Protein AF-A0A529MCJ7-F1 (afdb_monomer_lite)

Radius of gyration: 17.89 Å; chains: 1; bounding box: 35×29×56 Å

Sequence (145 aa):
MAEFYAALRKLRKRETQQWGFATYAKPGDSNNLFSEIMPIIAGFGGAFFEKGAPTATKPETVEALKFYKRIYDEDLIPRGLDINVYRQLFAEGKIAMYASGPFMSGLVRKASAADGRARGCGAAISGQQNLCALGILRNWKDGRA

pLDDT: mean 79.74, std 19.41, range [34.41, 96.19]

Secondary structure (DSSP, 8-state):
-HHHHHHHHHH-BTTTTBEEEE----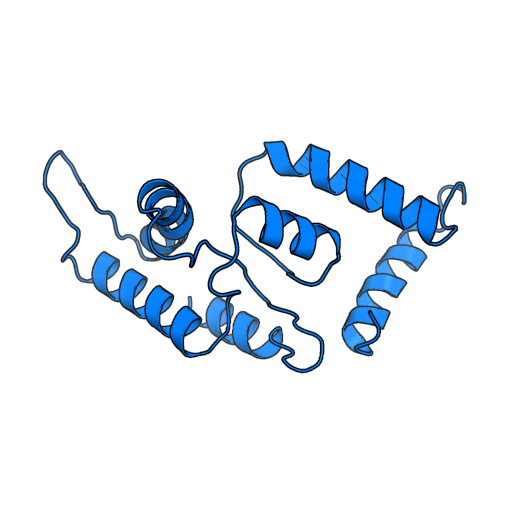TT-HHHHHHHHHHHHHHTT--SEETTEE-TTSHHHHHHHHHHHHHHHTT-S--S--HHHHHHHHHTTSEEEE---TTHHHHHHHHHHHHHHHTT-TT--TTSHHHHHHHHHHHHHHT--

Foldseek 3Di:
DVVLVVQLVVQDDPVLLAAAEAFDAAPPDVPRNCVQLVVLLVVLVHDQDDPRDGGCPPPSNVVSVVVVVVCVVVVRYDHNDDPVRVLVCVLVVRYNDGDDDPVSVVVNVVSVVVVCVVVVVPDDPDPCPVVVVVVSVVCSVVVND

Structure (mmCIF, N/CA/C/O backbone):
data_AF-A0A529MCJ7-F1
#
_entry.id   AF-A0A529MCJ7-F1
#
loop_
_atom_site.group_PDB
_atom_site.id
_atom_site.type_symbol
_atom_site.label_atom_id
_atom_site.label_alt_id
_atom_site.label_comp_id
_atom_site.label_asym_id
_atom_site.label_entity_id
_atom_site.label_seq_id
_atom_site.pdbx_PDB_ins_code
_atom_site.Cartn_x
_atom_site.Cartn_y
_atom_site.Cartn_z
_atom_site.occupancy
_atom_site.B_iso_or_equiv
_atom_site.auth_seq_id
_atom_site.auth_comp_id
_atom_site.auth_asym_id
_atom_site.auth_atom_id
_atom_site.pdbx_PDB_model_num
ATOM 1 N N . MET A 1 1 ? 8.678 -10.079 1.263 1.00 81.06 1 MET A N 1
ATOM 2 C CA . MET A 1 1 ? 7.288 -9.836 0.803 1.00 81.06 1 MET A CA 1
ATOM 3 C C . MET A 1 1 ? 6.276 -10.861 1.316 1.00 81.06 1 MET A C 1
ATOM 5 O O . MET A 1 1 ? 5.180 -10.451 1.676 1.00 81.06 1 MET A O 1
ATOM 9 N N . ALA A 1 2 ? 6.617 -12.152 1.440 1.00 88.62 2 ALA A N 1
ATOM 10 C CA . ALA A 1 2 ? 5.713 -13.163 2.016 1.00 88.62 2 ALA A CA 1
ATOM 11 C C . ALA A 1 2 ? 5.269 -12.853 3.463 1.00 88.62 2 ALA A C 1
ATOM 13 O O . ALA A 1 2 ? 4.074 -12.845 3.747 1.00 88.62 2 ALA A O 1
ATOM 14 N N . GLU A 1 3 ? 6.208 -12.498 4.346 1.00 91.88 3 GLU A N 1
ATOM 15 C CA . GLU A 1 3 ? 5.897 -12.100 5.732 1.00 91.88 3 GLU A CA 1
ATOM 16 C C . GLU A 1 3 ? 4.984 -10.872 5.802 1.00 91.88 3 GLU A C 1
ATOM 18 O O . GLU A 1 3 ? 4.025 -10.831 6.571 1.00 91.88 3 GLU A O 1
ATOM 23 N N . PHE A 1 4 ? 5.239 -9.882 4.942 1.00 91.50 4 PHE A N 1
ATOM 24 C CA . PHE A 1 4 ? 4.408 -8.686 4.854 1.00 91.50 4 PHE A CA 1
ATOM 25 C C . PHE A 1 4 ? 2.972 -9.048 4.460 1.00 91.50 4 PHE A C 1
ATOM 27 O O . PHE A 1 4 ? 2.032 -8.657 5.145 1.00 91.50 4 PHE A O 1
ATOM 34 N N . TYR A 1 5 ? 2.796 -9.876 3.429 1.00 93.75 5 TYR A N 1
ATOM 35 C CA . TYR A 1 5 ? 1.485 -10.378 3.013 1.00 93.75 5 TYR A CA 1
ATOM 36 C C . TYR A 1 5 ? 0.747 -11.132 4.131 1.00 93.75 5 TYR A C 1
ATOM 38 O O . TYR A 1 5 ? -0.438 -10.886 4.373 1.00 93.75 5 TYR A O 1
ATOM 46 N N . ALA A 1 6 ? 1.444 -12.023 4.841 1.00 95.06 6 ALA A N 1
ATOM 47 C CA . ALA A 1 6 ? 0.875 -12.758 5.966 1.00 95.06 6 ALA A CA 1
ATOM 48 C C . ALA A 1 6 ? 0.406 -11.807 7.082 1.00 95.06 6 ALA A C 1
ATOM 50 O O . ALA A 1 6 ? -0.693 -11.977 7.621 1.00 95.06 6 ALA A O 1
ATOM 51 N N . ALA A 1 7 ? 1.189 -10.764 7.374 1.00 94.81 7 ALA A N 1
ATOM 52 C CA . ALA A 1 7 ? 0.803 -9.722 8.315 1.00 94.81 7 ALA A CA 1
ATOM 53 C C . ALA A 1 7 ? -0.460 -8.979 7.854 1.00 94.81 7 ALA A C 1
ATOM 55 O O . ALA A 1 7 ? -1.391 -8.841 8.644 1.00 94.81 7 ALA A O 1
ATOM 56 N N . LEU A 1 8 ? -0.558 -8.570 6.582 1.00 94.75 8 LEU A N 1
ATOM 57 C CA . LEU A 1 8 ? -1.745 -7.866 6.072 1.00 94.75 8 LEU A CA 1
ATOM 58 C C . LEU A 1 8 ? -3.029 -8.671 6.276 1.00 94.75 8 LEU A C 1
ATOM 60 O O . LEU A 1 8 ? -4.029 -8.131 6.751 1.00 94.75 8 LEU A O 1
ATOM 64 N N . ARG A 1 9 ? -2.986 -9.975 5.984 1.00 95.19 9 ARG A N 1
ATOM 65 C CA . ARG A 1 9 ? -4.129 -10.872 6.196 1.00 95.19 9 ARG A CA 1
ATOM 66 C C . ARG A 1 9 ? -4.522 -10.979 7.662 1.00 95.19 9 ARG A C 1
ATOM 68 O O . ARG A 1 9 ? -5.707 -10.955 7.969 1.00 95.19 9 ARG A O 1
ATOM 75 N N . LYS A 1 10 ? -3.543 -11.077 8.564 1.00 94.81 10 LYS A N 1
ATOM 76 C CA . LYS A 1 10 ? -3.787 -11.164 10.011 1.00 94.81 10 LYS A CA 1
ATOM 77 C C . LYS A 1 10 ? -4.359 -9.866 10.590 1.00 94.81 10 LYS A C 1
ATOM 79 O O . LYS A 1 10 ? -5.129 -9.907 11.543 1.00 94.81 10 LYS A O 1
ATOM 84 N N . LEU A 1 11 ? -3.960 -8.723 10.036 1.00 94.12 11 LEU A N 1
ATOM 85 C CA . LEU A 1 11 ? -4.375 -7.398 10.498 1.00 94.12 11 LEU A CA 1
ATOM 86 C C . LEU A 1 11 ? -5.730 -6.951 9.923 1.00 94.12 11 LEU A C 1
ATOM 88 O O . LEU A 1 11 ? -6.319 -6.002 10.438 1.00 94.12 11 LEU A O 1
ATOM 92 N N . ARG A 1 12 ? -6.234 -7.605 8.869 1.00 95.19 12 ARG A N 1
ATOM 93 C CA . ARG A 1 12 ? -7.521 -7.261 8.256 1.00 95.19 12 ARG A CA 1
ATOM 94 C C . ARG A 1 12 ? -8.684 -7.702 9.149 1.00 95.19 12 ARG A C 1
ATOM 96 O O . ARG A 1 12 ? -8.910 -8.896 9.318 1.00 95.19 12 ARG A O 1
ATOM 103 N N . LYS A 1 13 ? -9.475 -6.739 9.636 1.00 93.62 13 LYS A N 1
ATOM 104 C CA . LYS A 1 13 ? -10.738 -6.989 10.358 1.00 93.62 13 LYS A CA 1
ATOM 105 C C . LYS A 1 13 ? -11.894 -6.288 9.656 1.00 93.62 13 LYS A C 1
ATOM 107 O O . LYS A 1 13 ? -11.957 -5.055 9.629 1.00 93.62 13 LYS A O 1
ATOM 112 N N . ARG A 1 14 ? -12.773 -7.059 9.014 1.00 91.00 14 ARG A N 1
ATOM 113 C CA . ARG A 1 14 ? -13.809 -6.524 8.108 1.00 91.00 14 ARG A CA 1
ATOM 114 C C . ARG A 1 14 ? -14.947 -5.858 8.868 1.00 91.00 14 ARG A C 1
ATOM 116 O O . ARG A 1 14 ? -15.457 -4.835 8.424 1.00 91.00 14 ARG A O 1
ATOM 123 N N . GLU A 1 15 ? -15.258 -6.393 10.034 1.00 90.31 15 GLU A N 1
ATOM 124 C CA . GLU A 1 15 ? -16.346 -5.996 10.923 1.00 90.31 15 GLU A CA 1
ATOM 125 C C . GLU A 1 15 ? -16.131 -4.570 11.436 1.00 90.31 15 GLU A C 1
ATOM 127 O O . GLU A 1 15 ? -17.050 -3.760 11.453 1.00 90.31 15 GLU A O 1
ATOM 132 N N . THR A 1 16 ? -14.885 -4.242 11.783 1.00 88.81 16 THR A N 1
ATOM 133 C CA . THR A 1 16 ? -14.491 -2.932 12.318 1.00 88.81 16 THR A CA 1
ATOM 134 C C . THR A 1 16 ? -13.810 -2.037 11.286 1.00 88.81 16 THR A C 1
ATOM 136 O O . THR A 1 16 ? -13.305 -0.975 11.645 1.00 88.81 16 THR A O 1
ATOM 139 N N . GLN A 1 17 ? -13.782 -2.450 10.010 1.00 90.81 17 GLN A N 1
ATOM 140 C CA . GLN A 1 17 ? -13.103 -1.728 8.925 1.00 90.81 17 GLN A CA 1
ATOM 141 C C . GLN A 1 17 ? -11.660 -1.347 9.309 1.00 90.81 17 GLN A C 1
ATOM 143 O O . GLN A 1 17 ? -11.263 -0.186 9.238 1.00 90.81 17 GLN A O 1
ATOM 148 N N . GLN A 1 18 ? -10.882 -2.339 9.758 1.00 93.06 18 GLN A N 1
ATOM 149 C CA . GLN A 1 18 ? -9.459 -2.177 10.061 1.00 93.06 18 GLN A CA 1
ATOM 150 C C . GLN A 1 18 ? -8.592 -2.874 9.012 1.00 93.06 18 GLN A C 1
ATOM 152 O O . GLN A 1 18 ? -8.876 -4.009 8.603 1.00 93.06 18 GLN A O 1
ATOM 157 N N . TRP A 1 19 ? -7.516 -2.205 8.603 1.00 94.75 19 TRP A N 1
ATOM 158 C CA . TRP A 1 19 ? -6.551 -2.694 7.621 1.00 94.75 19 TRP A CA 1
ATOM 159 C C . TRP A 1 19 ? -5.141 -2.726 8.202 1.00 94.75 19 TRP A C 1
ATOM 161 O O . TRP A 1 19 ? -4.735 -1.860 8.979 1.00 94.75 19 TRP A O 1
ATOM 171 N N . GLY A 1 20 ? -4.366 -3.723 7.779 1.00 92.44 20 GLY A N 1
ATOM 172 C CA . GLY A 1 20 ? -2.948 -3.782 8.111 1.00 92.44 20 GLY A CA 1
ATOM 173 C C . GLY A 1 20 ? -2.168 -2.674 7.431 1.00 92.44 20 GLY A C 1
ATOM 174 O O . GLY A 1 20 ? -1.364 -2.020 8.075 1.00 92.44 20 GLY A O 1
ATOM 175 N N . PHE A 1 21 ? -2.444 -2.424 6.157 1.00 94.00 21 PHE A N 1
ATOM 176 C CA . PHE A 1 21 ? -1.699 -1.476 5.349 1.00 94.00 21 PHE A CA 1
ATOM 177 C C . PHE A 1 21 ? -2.639 -0.613 4.518 1.00 94.00 21 PHE A C 1
ATOM 179 O O . PHE A 1 21 ? -3.704 -1.072 4.109 1.00 94.00 21 PHE A O 1
ATOM 186 N N . ALA A 1 22 ? -2.229 0.622 4.248 1.00 92.56 22 ALA A N 1
ATOM 187 C CA . ALA A 1 22 ? -2.866 1.457 3.246 1.00 92.56 22 ALA A CA 1
ATOM 188 C C . ALA A 1 22 ? -1.852 1.930 2.205 1.00 92.56 22 ALA A C 1
ATOM 190 O O . ALA A 1 22 ? -0.707 2.252 2.510 1.00 92.56 22 ALA A O 1
ATOM 191 N N . THR A 1 23 ? -2.316 1.963 0.965 1.00 91.75 23 THR A N 1
ATOM 192 C CA . THR A 1 23 ? -1.658 2.567 -0.191 1.00 91.75 23 THR A CA 1
ATOM 193 C C . THR A 1 23 ? -2.762 3.078 -1.110 1.00 91.75 23 THR A C 1
ATOM 195 O O . THR A 1 23 ? -3.925 2.680 -0.977 1.00 91.75 23 THR A O 1
ATOM 198 N N . TYR A 1 24 ? -2.418 3.982 -2.018 1.00 90.69 24 TYR A N 1
ATOM 199 C CA . TYR A 1 24 ? -3.388 4.623 -2.887 1.00 90.69 24 TYR A CA 1
ATOM 200 C C . TYR A 1 24 ? -4.063 3.616 -3.823 1.00 90.69 24 TYR A C 1
ATOM 202 O O . TYR A 1 24 ? -3.404 2.818 -4.488 1.00 90.69 24 TYR A O 1
ATOM 210 N N . ALA A 1 25 ? -5.394 3.652 -3.863 1.00 88.62 25 ALA A N 1
ATOM 211 C CA . ALA A 1 25 ? -6.225 2.710 -4.616 1.00 88.62 25 ALA A CA 1
ATOM 212 C C . ALA A 1 25 ? -7.510 3.371 -5.150 1.00 88.62 25 ALA A C 1
ATOM 214 O O . ALA A 1 25 ? -8.564 2.734 -5.265 1.00 88.62 25 ALA A O 1
ATOM 215 N N . LYS A 1 26 ? -7.439 4.679 -5.429 1.00 88.50 26 LYS A N 1
ATOM 216 C CA . LYS A 1 26 ? -8.523 5.465 -6.021 1.00 88.50 26 LYS A CA 1
ATOM 217 C C . LYS A 1 26 ? -8.310 5.574 -7.539 1.00 88.50 26 LYS A C 1
ATOM 219 O O . LYS A 1 26 ? -7.251 6.036 -7.967 1.00 88.50 26 LYS A O 1
ATOM 224 N N . PRO A 1 27 ? -9.283 5.146 -8.364 1.00 83.62 27 PRO A N 1
ATOM 225 C CA . PRO A 1 27 ? -9.212 5.320 -9.812 1.00 83.62 27 PRO A CA 1
ATOM 226 C C . PRO A 1 27 ? -9.166 6.801 -10.210 1.00 83.62 27 PRO A C 1
ATOM 228 O O . PRO A 1 27 ? -9.732 7.649 -9.523 1.00 83.62 27 PRO A O 1
ATOM 231 N N . GLY A 1 28 ? -8.543 7.102 -11.350 1.00 86.12 28 GLY A N 1
ATOM 232 C CA . GLY A 1 28 ? -8.560 8.444 -11.948 1.00 86.12 28 GLY A CA 1
ATOM 233 C C . GLY A 1 28 ? -7.496 9.419 -11.435 1.00 86.12 28 GLY A C 1
ATOM 234 O O . GLY A 1 28 ? -7.463 10.556 -11.890 1.00 86.12 28 GLY A O 1
ATOM 235 N N . ASP A 1 29 ? -6.605 8.990 -10.540 1.00 87.69 29 ASP A N 1
ATOM 236 C CA . ASP A 1 29 ? -5.494 9.808 -10.042 1.00 87.69 29 ASP A CA 1
ATOM 237 C C . ASP A 1 29 ? -4.169 9.042 -10.147 1.00 87.69 29 ASP A C 1
ATOM 239 O O . ASP A 1 29 ? -3.676 8.406 -9.212 1.00 87.69 29 ASP A O 1
ATOM 243 N N . SER A 1 30 ? -3.616 9.077 -11.359 1.00 86.06 30 SER A N 1
ATOM 244 C CA . SER A 1 30 ? -2.404 8.348 -11.731 1.00 86.06 30 SER A CA 1
ATOM 245 C C . SER A 1 30 ? -1.146 8.870 -11.036 1.00 86.06 30 SER A C 1
ATOM 247 O O . SER A 1 30 ? -0.227 8.088 -10.810 1.00 86.06 30 SER A O 1
ATOM 249 N N . ASN A 1 31 ? -1.095 10.156 -10.672 1.00 88.31 31 ASN A N 1
ATOM 250 C CA . ASN A 1 31 ? 0.087 10.763 -10.051 1.00 88.31 31 ASN A CA 1
ATOM 251 C C . ASN A 1 31 ? 0.272 10.290 -8.607 1.00 88.31 31 ASN A C 1
ATOM 253 O O . ASN A 1 31 ? 1.373 9.882 -8.219 1.00 88.31 31 ASN A O 1
ATOM 257 N N . ASN A 1 32 ? -0.809 10.302 -7.821 1.00 88.19 32 ASN A N 1
ATOM 258 C CA . ASN A 1 32 ? -0.762 9.775 -6.461 1.00 88.19 32 ASN A CA 1
ATOM 259 C C . ASN A 1 32 ? -0.606 8.256 -6.472 1.00 88.19 32 ASN A C 1
ATOM 261 O O . ASN A 1 32 ? 0.194 7.731 -5.700 1.00 88.19 32 ASN A O 1
ATOM 265 N N . LEU A 1 33 ? -1.277 7.556 -7.398 1.00 89.25 33 LEU A N 1
ATOM 266 C CA . LEU A 1 33 ? -1.089 6.115 -7.561 1.00 89.25 33 LEU A CA 1
ATOM 267 C C . LEU A 1 33 ? 0.379 5.772 -7.819 1.00 89.25 33 LEU A C 1
ATOM 269 O O . LEU A 1 33 ? 0.942 4.961 -7.091 1.00 89.25 33 LEU A O 1
ATOM 273 N N . PHE A 1 34 ? 1.002 6.409 -8.815 1.00 89.25 34 PHE A N 1
ATOM 274 C CA . PHE A 1 34 ? 2.410 6.199 -9.143 1.00 89.25 34 PHE A CA 1
ATOM 275 C C . PHE A 1 34 ? 3.300 6.412 -7.914 1.00 89.25 34 PHE A C 1
ATOM 277 O O . PHE A 1 34 ? 4.072 5.528 -7.553 1.00 89.25 34 PHE A O 1
ATOM 284 N N . SER A 1 35 ? 3.141 7.541 -7.222 1.00 88.94 35 SER A N 1
ATOM 285 C CA . SER A 1 35 ? 3.976 7.887 -6.065 1.00 88.94 35 SER A CA 1
ATOM 286 C C . SER A 1 35 ? 3.847 6.888 -4.908 1.00 88.94 35 SER A C 1
ATOM 288 O O . SER A 1 35 ? 4.836 6.573 -4.250 1.00 88.94 35 SER A O 1
ATOM 290 N N . GLU A 1 36 ? 2.648 6.357 -4.676 1.00 89.56 36 GLU A N 1
ATOM 291 C CA . GLU A 1 36 ? 2.338 5.516 -3.513 1.00 89.56 36 GLU A CA 1
ATOM 292 C C . GLU A 1 36 ? 2.639 4.026 -3.740 1.00 89.56 36 GLU A C 1
ATOM 294 O O . GLU A 1 36 ? 2.913 3.305 -2.776 1.00 89.56 36 GLU A O 1
ATOM 299 N N . ILE A 1 37 ? 2.646 3.551 -4.993 1.00 91.06 37 ILE A N 1
ATOM 300 C CA . ILE A 1 37 ? 3.037 2.166 -5.317 1.00 91.06 37 ILE A CA 1
ATOM 301 C C . ILE A 1 37 ? 4.540 2.016 -5.564 1.00 91.06 37 ILE A C 1
ATOM 303 O O . ILE A 1 37 ? 5.062 0.906 -5.467 1.00 91.06 37 ILE A O 1
ATOM 307 N N . MET A 1 38 ? 5.258 3.105 -5.856 1.00 91.75 38 MET A N 1
ATOM 308 C CA . MET A 1 38 ? 6.701 3.061 -6.112 1.00 91.75 38 MET A CA 1
ATOM 309 C C . MET A 1 38 ? 7.518 2.411 -4.982 1.00 91.75 38 MET A C 1
ATOM 311 O O . MET A 1 38 ? 8.390 1.604 -5.302 1.00 91.75 38 MET A O 1
ATOM 315 N N . PRO A 1 39 ? 7.246 2.650 -3.682 1.00 90.81 39 PRO A N 1
ATOM 316 C CA . PRO A 1 39 ? 7.929 1.933 -2.603 1.00 90.81 39 PRO A CA 1
ATOM 317 C C . PRO A 1 39 ? 7.706 0.415 -2.641 1.00 90.81 39 PRO A C 1
ATOM 319 O O . PRO A 1 39 ? 8.613 -0.349 -2.317 1.00 90.81 39 PRO A O 1
ATOM 322 N N . ILE A 1 40 ? 6.518 -0.033 -3.064 1.00 92.44 40 ILE A N 1
ATOM 323 C CA . ILE A 1 40 ? 6.219 -1.459 -3.240 1.00 92.44 40 ILE A CA 1
ATOM 324 C C . ILE A 1 40 ? 7.053 -2.001 -4.400 1.00 92.44 40 ILE A C 1
ATOM 326 O O . ILE A 1 40 ? 7.755 -2.987 -4.222 1.00 92.44 40 ILE A O 1
ATOM 330 N N . ILE A 1 41 ? 7.039 -1.326 -5.553 1.00 94.31 41 ILE A N 1
ATOM 331 C CA . ILE A 1 41 ? 7.803 -1.721 -6.747 1.00 94.31 41 ILE A CA 1
ATOM 332 C C . ILE A 1 41 ? 9.305 -1.796 -6.449 1.00 94.31 41 ILE A C 1
ATOM 334 O O . ILE A 1 41 ? 9.935 -2.820 -6.717 1.00 94.31 41 ILE A O 1
ATOM 338 N N . ALA A 1 42 ? 9.856 -0.768 -5.803 1.00 92.44 42 ALA A N 1
ATOM 339 C CA . ALA A 1 42 ? 11.249 -0.739 -5.376 1.00 92.44 42 ALA A CA 1
ATOM 340 C C . ALA A 1 42 ? 11.575 -1.859 -4.371 1.00 92.44 42 ALA A C 1
ATOM 342 O O . ALA A 1 42 ? 12.658 -2.435 -4.422 1.00 92.44 42 ALA A O 1
ATOM 343 N N . GLY A 1 43 ? 10.633 -2.229 -3.495 1.00 91.62 43 GLY A N 1
ATOM 344 C CA . GLY A 1 43 ? 10.792 -3.340 -2.553 1.00 91.62 43 GLY A CA 1
ATOM 345 C C . GLY A 1 43 ? 10.905 -4.724 -3.208 1.00 91.62 43 GLY A C 1
ATOM 346 O O . GLY A 1 43 ? 11.401 -5.654 -2.573 1.00 91.62 43 GLY A O 1
ATOM 347 N N . PHE A 1 44 ? 10.470 -4.868 -4.462 1.00 94.31 44 PHE A N 1
ATOM 348 C CA . PHE A 1 44 ? 10.701 -6.056 -5.294 1.00 94.31 44 PHE A CA 1
ATOM 349 C C . PHE A 1 44 ? 11.944 -5.918 -6.191 1.00 94.31 44 PHE A C 1
ATOM 351 O O . PHE A 1 44 ? 12.259 -6.845 -6.929 1.00 94.31 44 PHE A O 1
ATOM 358 N N . GLY A 1 45 ? 12.652 -4.784 -6.137 1.00 93.00 45 GLY A N 1
ATOM 359 C CA . GLY A 1 45 ? 13.771 -4.470 -7.030 1.00 93.00 45 GLY A CA 1
ATOM 360 C C . GLY A 1 45 ? 13.344 -3.981 -8.417 1.00 93.00 45 GLY A C 1
ATOM 361 O O . GLY A 1 45 ? 14.183 -3.882 -9.307 1.00 93.00 45 GLY A O 1
ATOM 362 N N . GLY A 1 46 ? 12.057 -3.686 -8.614 1.00 93.19 46 GLY A N 1
ATOM 363 C CA . GLY A 1 46 ? 11.528 -3.169 -9.871 1.00 93.19 46 GLY A CA 1
ATOM 364 C C . GLY A 1 46 ? 11.670 -1.652 -10.006 1.00 93.19 46 GLY A C 1
ATOM 365 O O . GLY A 1 46 ? 11.884 -0.921 -9.035 1.00 93.19 46 GLY A O 1
ATOM 366 N N . ALA A 1 47 ? 11.473 -1.171 -11.229 1.00 93.88 47 ALA A N 1
ATOM 367 C CA . ALA A 1 47 ? 11.399 0.245 -11.571 1.00 93.88 47 ALA A CA 1
ATOM 368 C C . ALA A 1 47 ? 10.586 0.433 -12.860 1.00 93.88 47 ALA A C 1
ATOM 370 O O . ALA A 1 47 ? 10.508 -0.473 -13.696 1.00 93.88 47 ALA A O 1
ATOM 371 N N . PHE A 1 48 ? 10.010 1.621 -13.061 1.00 91.69 48 PHE A N 1
ATOM 372 C CA . PHE A 1 48 ? 9.362 1.972 -14.333 1.00 91.69 48 PHE A CA 1
ATOM 373 C C . PHE A 1 48 ? 10.342 2.478 -15.390 1.00 91.69 48 PHE A C 1
ATOM 375 O O . PHE A 1 48 ? 10.078 2.304 -16.579 1.00 91.69 48 PHE A O 1
ATOM 382 N N . PHE A 1 49 ? 11.461 3.067 -14.966 1.00 91.75 49 PHE A N 1
ATOM 383 C CA . PHE A 1 49 ? 12.514 3.546 -15.849 1.00 91.75 49 PHE A CA 1
ATOM 384 C C . PHE A 1 49 ? 13.886 3.276 -15.243 1.00 91.75 49 PHE A C 1
ATOM 386 O O . PHE A 1 49 ? 14.122 3.564 -14.070 1.00 91.75 49 PHE A O 1
ATOM 393 N N . GLU A 1 50 ? 14.814 2.812 -16.071 1.00 90.00 50 GLU A N 1
ATOM 394 C CA . GLU A 1 50 ? 16.224 2.675 -15.722 1.00 90.00 50 GLU A CA 1
ATOM 395 C C . GLU A 1 50 ? 17.085 3.196 -16.865 1.00 90.00 50 GLU A C 1
ATOM 397 O O . GLU A 1 50 ? 16.908 2.801 -18.016 1.00 90.00 50 GLU A O 1
ATOM 402 N N . LYS A 1 51 ? 18.038 4.085 -16.556 1.00 89.94 51 LYS A N 1
ATOM 403 C CA . LYS A 1 51 ? 18.971 4.663 -17.545 1.00 89.94 51 LYS A CA 1
ATOM 404 C C . LYS A 1 51 ? 18.264 5.240 -18.790 1.00 89.94 51 LYS A C 1
ATOM 406 O O . LYS A 1 51 ? 18.776 5.143 -19.898 1.00 89.94 51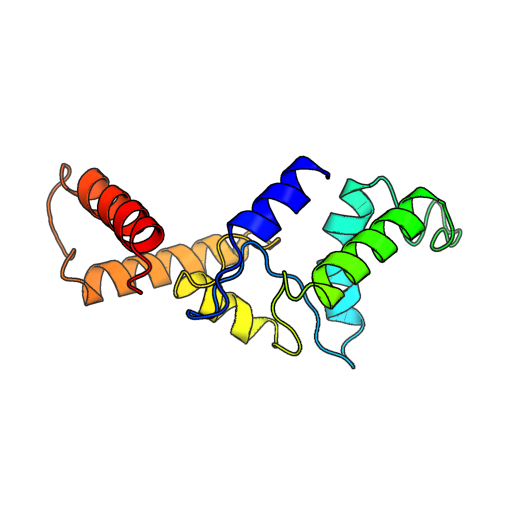 LYS A O 1
ATOM 411 N N . GLY A 1 52 ? 17.076 5.819 -18.604 1.00 90.69 52 GLY A N 1
ATOM 412 C CA . GLY A 1 52 ? 16.262 6.395 -19.682 1.00 90.69 52 GLY A CA 1
ATOM 413 C C . GLY A 1 52 ? 15.437 5.387 -20.491 1.00 90.69 52 GLY A C 1
ATOM 414 O O . GLY A 1 52 ? 14.656 5.807 -21.339 1.00 90.69 52 GLY A O 1
ATOM 415 N N . ALA A 1 53 ? 15.550 4.083 -20.222 1.00 91.94 53 ALA A N 1
ATOM 416 C CA . ALA A 1 53 ? 14.741 3.052 -20.862 1.00 91.94 53 ALA A CA 1
ATOM 417 C C . ALA A 1 53 ? 13.534 2.666 -19.984 1.00 91.94 53 ALA A C 1
ATOM 419 O O . ALA A 1 53 ? 13.687 2.552 -18.765 1.00 91.94 53 ALA A O 1
ATOM 420 N N . PRO A 1 54 ? 12.342 2.440 -20.567 1.00 93.38 54 PRO A N 1
ATOM 421 C CA . PRO A 1 54 ? 11.188 1.939 -19.828 1.00 93.38 54 PRO A CA 1
ATOM 422 C C . PRO A 1 54 ? 11.401 0.479 -19.406 1.00 93.38 54 PRO A C 1
ATOM 424 O O . PRO A 1 54 ? 11.798 -0.367 -20.204 1.00 93.38 54 PRO A O 1
ATOM 427 N N . THR A 1 55 ? 11.101 0.173 -18.146 1.00 94.38 55 THR A N 1
ATOM 428 C CA . THR A 1 55 ? 11.329 -1.142 -17.515 1.00 94.38 55 THR A CA 1
ATOM 429 C C . THR A 1 55 ? 10.079 -1.709 -16.839 1.00 94.38 55 THR A C 1
ATOM 431 O O . THR A 1 55 ? 10.157 -2.635 -16.034 1.00 94.38 55 THR A O 1
ATOM 434 N N . ALA A 1 56 ? 8.902 -1.185 -17.194 1.00 90.38 56 ALA A N 1
ATOM 435 C CA . ALA A 1 56 ? 7.612 -1.587 -16.632 1.00 90.38 56 ALA A CA 1
ATOM 436 C C . ALA A 1 56 ? 7.303 -3.092 -16.782 1.00 90.38 56 ALA A C 1
ATOM 438 O O . ALA A 1 56 ? 6.580 -3.659 -15.968 1.00 90.38 56 ALA A O 1
ATOM 439 N N . THR A 1 57 ? 7.846 -3.736 -17.819 1.00 94.06 57 THR A N 1
ATOM 440 C CA . THR A 1 57 ? 7.603 -5.147 -18.158 1.00 94.06 57 THR A CA 1
ATOM 441 C C . THR A 1 57 ? 8.653 -6.107 -17.608 1.00 94.06 57 THR A C 1
ATOM 443 O O . THR A 1 57 ? 8.550 -7.311 -17.847 1.00 94.06 57 THR A O 1
ATOM 446 N N . LYS A 1 58 ? 9.669 -5.613 -16.888 1.00 95.06 58 LYS A N 1
ATOM 447 C CA . LYS A 1 58 ? 10.652 -6.489 -16.246 1.00 95.06 58 LYS A CA 1
ATOM 448 C C . LYS A 1 58 ? 9.972 -7.427 -15.237 1.00 95.06 58 LYS A C 1
ATOM 450 O O . LYS A 1 58 ? 8.996 -7.004 -14.607 1.00 95.06 58 LYS A O 1
ATOM 455 N N . PRO A 1 59 ? 10.478 -8.662 -15.050 1.00 96.19 59 PRO A N 1
ATOM 456 C CA . PRO A 1 59 ? 9.877 -9.636 -14.140 1.00 96.19 59 PRO A CA 1
ATOM 457 C C . PRO A 1 59 ? 9.612 -9.074 -12.739 1.00 96.19 59 PRO A C 1
ATOM 459 O O . PRO A 1 59 ? 8.519 -9.240 -12.209 1.00 96.19 59 PRO A O 1
ATOM 462 N N . GLU A 1 60 ? 10.560 -8.332 -12.174 1.00 95.00 60 GLU A N 1
ATOM 463 C CA . GLU A 1 60 ? 10.480 -7.756 -10.830 1.00 95.00 60 GLU A CA 1
ATOM 464 C C . GLU A 1 60 ? 9.352 -6.720 -10.717 1.00 95.00 60 GLU A C 1
ATOM 466 O O . GLU A 1 60 ? 8.557 -6.749 -9.774 1.00 95.00 60 GLU A O 1
ATOM 471 N N . THR A 1 61 ? 9.231 -5.833 -11.711 1.00 95.06 61 THR A N 1
ATOM 472 C CA . THR A 1 61 ? 8.161 -4.827 -11.771 1.00 95.06 61 THR A CA 1
ATOM 473 C C . THR A 1 61 ? 6.793 -5.487 -11.950 1.00 95.06 61 THR A C 1
ATOM 475 O O . THR A 1 61 ? 5.828 -5.112 -11.282 1.00 95.06 61 THR A O 1
ATOM 478 N N . VAL A 1 62 ? 6.700 -6.511 -12.803 1.00 96.12 62 VAL A N 1
ATOM 479 C CA . VAL A 1 62 ? 5.459 -7.265 -13.020 1.00 96.12 62 VAL A CA 1
ATOM 480 C C . VAL A 1 62 ? 5.031 -8.006 -11.750 1.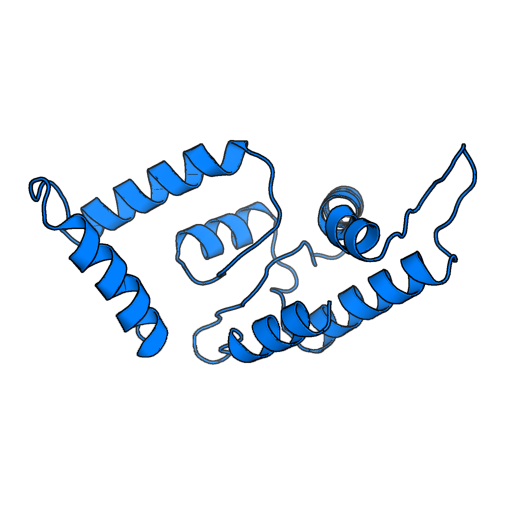00 96.12 62 VAL A C 1
ATOM 482 O O . VAL A 1 62 ? 3.855 -7.952 -11.389 1.00 96.12 62 VAL A O 1
ATOM 485 N N . GLU A 1 63 ? 5.953 -8.655 -11.037 1.00 95.75 63 GLU A N 1
ATOM 486 C CA . GLU A 1 63 ? 5.648 -9.331 -9.771 1.00 95.75 63 GLU A CA 1
ATOM 487 C C . GLU A 1 63 ? 5.202 -8.347 -8.681 1.00 95.75 63 GLU A C 1
ATOM 489 O O . GLU A 1 63 ? 4.252 -8.630 -7.946 1.00 95.75 63 GLU A O 1
ATOM 494 N N . ALA A 1 64 ? 5.787 -7.148 -8.626 1.00 95.25 64 ALA A N 1
ATOM 495 C CA . ALA A 1 64 ? 5.324 -6.097 -7.724 1.00 95.25 64 ALA A CA 1
ATOM 496 C C . ALA A 1 64 ? 3.892 -5.634 -8.040 1.00 95.25 64 ALA A C 1
ATOM 498 O O . ALA A 1 64 ? 3.069 -5.472 -7.136 1.00 95.25 64 ALA A O 1
ATOM 499 N N . LEU A 1 65 ? 3.569 -5.448 -9.323 1.00 94.56 65 LEU A N 1
ATOM 500 C CA . LEU A 1 65 ? 2.226 -5.056 -9.758 1.00 94.56 65 LEU A CA 1
ATOM 501 C C . LEU A 1 65 ? 1.200 -6.166 -9.503 1.00 94.56 65 LEU A C 1
ATOM 503 O O . LEU A 1 65 ? 0.085 -5.878 -9.067 1.00 94.56 65 LEU A O 1
ATOM 507 N N . LYS A 1 66 ? 1.575 -7.435 -9.700 1.00 96.06 66 LYS A N 1
ATOM 508 C CA . LYS A 1 66 ? 0.745 -8.586 -9.310 1.00 96.06 66 LYS A CA 1
ATOM 509 C C . LYS A 1 66 ? 0.510 -8.617 -7.806 1.00 96.06 66 LYS A C 1
ATOM 511 O O . LYS A 1 66 ? -0.614 -8.866 -7.378 1.00 96.06 66 LYS A O 1
ATOM 516 N N . PHE A 1 67 ? 1.535 -8.334 -7.003 1.00 95.50 67 PHE A N 1
ATOM 517 C CA . PHE A 1 67 ? 1.392 -8.232 -5.555 1.00 95.50 67 PHE A CA 1
ATOM 518 C C . PHE A 1 67 ? 0.425 -7.111 -5.156 1.00 95.50 67 PHE A C 1
ATOM 520 O O . PHE A 1 67 ? -0.498 -7.357 -4.380 1.00 95.50 67 PHE A O 1
ATOM 527 N N . TYR A 1 68 ? 0.580 -5.913 -5.729 1.00 94.56 68 TYR A N 1
ATOM 528 C CA . TYR A 1 68 ? -0.337 -4.792 -5.510 1.00 94.56 68 TYR A CA 1
ATOM 529 C C . TYR A 1 68 ? -1.780 -5.148 -5.905 1.00 94.56 68 TYR A C 1
ATOM 531 O O . TYR A 1 68 ? -2.711 -4.950 -5.124 1.00 94.56 68 TYR A O 1
ATOM 539 N N . LYS A 1 69 ? -1.970 -5.758 -7.081 1.00 94.19 69 LYS A N 1
ATOM 540 C CA . LYS A 1 69 ? -3.283 -6.234 -7.529 1.00 94.19 69 LYS A CA 1
ATOM 541 C C . LYS A 1 69 ? -3.874 -7.259 -6.561 1.00 94.19 69 LYS A C 1
ATOM 543 O O . LYS A 1 69 ? -5.045 -7.166 -6.221 1.00 94.19 69 LYS A O 1
ATOM 548 N N . ARG A 1 70 ? -3.069 -8.203 -6.075 1.00 95.88 70 ARG A N 1
ATOM 549 C CA . ARG A 1 70 ? -3.514 -9.225 -5.125 1.00 95.88 70 ARG A CA 1
ATOM 550 C C . ARG A 1 70 ? -4.019 -8.614 -3.818 1.00 95.88 70 ARG A C 1
ATOM 552 O O . ARG A 1 70 ? -5.104 -8.965 -3.369 1.00 95.88 70 ARG A O 1
ATOM 559 N N . ILE A 1 71 ? -3.264 -7.695 -3.210 1.00 94.81 71 ILE A N 1
ATOM 560 C CA . ILE A 1 71 ? -3.692 -7.049 -1.955 1.00 94.81 71 ILE A CA 1
ATOM 561 C C . ILE A 1 71 ? -4.914 -6.139 -2.157 1.00 94.81 71 ILE A C 1
ATOM 563 O O . ILE A 1 71 ? -5.712 -5.987 -1.232 1.00 94.81 71 ILE A O 1
ATOM 567 N N . TYR A 1 72 ? -5.087 -5.577 -3.359 1.00 94.31 72 TYR A N 1
ATOM 568 C CA . TYR A 1 72 ? -6.294 -4.851 -3.756 1.00 94.31 72 TYR A CA 1
ATOM 569 C C . TYR A 1 72 ? -7.506 -5.788 -3.882 1.00 94.31 72 TYR A C 1
ATOM 571 O O . TYR A 1 72 ? -8.542 -5.538 -3.264 1.00 94.31 72 TYR A O 1
ATOM 579 N N . ASP A 1 73 ? -7.371 -6.882 -4.639 1.00 95.12 73 ASP A N 1
ATOM 580 C CA . ASP A 1 73 ? -8.444 -7.847 -4.910 1.00 95.12 73 ASP A CA 1
ATOM 581 C C . ASP A 1 73 ? -8.908 -8.560 -3.623 1.00 95.12 73 ASP A C 1
ATOM 583 O O . ASP A 1 73 ? -10.095 -8.822 -3.443 1.00 95.12 73 ASP A O 1
ATOM 587 N N . GLU A 1 74 ? -7.988 -8.830 -2.691 1.00 95.25 74 GLU A N 1
ATOM 588 C CA . GLU A 1 74 ? -8.281 -9.478 -1.404 1.00 95.25 74 GLU A CA 1
ATOM 589 C C . GLU A 1 74 ? -8.830 -8.519 -0.320 1.00 95.25 74 GLU A C 1
ATOM 591 O O . GLU A 1 74 ? -9.070 -8.941 0.819 1.00 95.25 74 GLU A O 1
ATOM 596 N N . ASP A 1 75 ? -9.056 -7.241 -0.654 1.00 94.38 75 ASP A N 1
ATOM 597 C CA . ASP A 1 75 ? -9.535 -6.197 0.269 1.00 94.38 75 ASP A CA 1
ATOM 598 C C . ASP A 1 75 ? -8.588 -5.975 1.469 1.00 94.38 75 ASP A C 1
ATOM 600 O O . ASP A 1 75 ? -9.017 -5.674 2.585 1.00 94.38 75 ASP A O 1
ATOM 604 N N . LEU A 1 76 ? -7.276 -6.148 1.260 1.00 94.88 76 LEU A N 1
ATOM 605 C CA . LEU A 1 76 ? -6.247 -5.967 2.295 1.00 94.88 76 LEU A CA 1
ATOM 606 C C . LEU A 1 76 ? -5.782 -4.514 2.433 1.00 94.88 76 LEU A C 1
ATOM 608 O O . LEU A 1 76 ? -5.109 -4.185 3.411 1.00 94.88 76 LEU A O 1
ATOM 612 N N . ILE A 1 77 ? -6.188 -3.656 1.497 1.00 94.50 77 ILE A N 1
ATOM 613 C CA . ILE A 1 77 ? -5.989 -2.207 1.514 1.00 94.50 77 ILE A CA 1
ATOM 614 C C . ILE A 1 77 ? -7.338 -1.487 1.340 1.00 94.50 77 ILE A C 1
ATOM 616 O O . ILE A 1 77 ? -8.247 -2.044 0.715 1.00 94.50 77 ILE A O 1
ATOM 620 N N . PRO A 1 78 ? -7.498 -0.255 1.853 1.00 92.31 78 PRO A N 1
ATOM 621 C CA . PRO A 1 78 ? -8.707 0.530 1.623 1.00 92.31 78 PRO A CA 1
ATOM 622 C C . PRO A 1 78 ? -8.864 0.893 0.140 1.00 92.31 78 PRO A C 1
ATOM 624 O O . PRO A 1 78 ? -7.916 1.352 -0.493 1.00 92.31 78 PRO A O 1
ATOM 627 N N . ARG A 1 79 ? -10.068 0.726 -0.417 1.00 90.94 79 ARG A N 1
ATOM 628 C CA . ARG A 1 79 ? -10.360 0.990 -1.837 1.00 90.94 79 ARG A CA 1
ATOM 629 C C . ARG A 1 79 ? -11.095 2.314 -2.018 1.00 90.94 79 ARG A C 1
ATOM 631 O O . ARG A 1 79 ? -11.958 2.654 -1.216 1.00 90.94 79 ARG A O 1
ATOM 638 N N . GLY A 1 80 ? -10.770 3.052 -3.081 1.00 87.88 80 GLY A N 1
ATOM 639 C CA . GLY A 1 80 ? -11.490 4.277 -3.457 1.00 87.88 80 GLY A CA 1
ATOM 640 C C . GLY A 1 80 ? -11.309 5.471 -2.512 1.00 87.88 80 GLY A C 1
ATOM 641 O O . GLY A 1 80 ? -11.936 6.506 -2.726 1.00 87.88 80 GLY A O 1
ATOM 642 N N . LEU A 1 81 ? -10.463 5.353 -1.485 1.00 87.50 81 LEU A N 1
ATOM 643 C CA . LEU A 1 81 ? -10.229 6.432 -0.532 1.00 87.50 81 LEU A CA 1
ATOM 644 C C . LEU A 1 81 ? -9.215 7.438 -1.068 1.00 87.50 81 LEU A C 1
ATOM 646 O O . LEU A 1 81 ? -8.205 7.076 -1.670 1.00 87.50 81 LEU A O 1
ATOM 650 N N . ASP A 1 82 ? -9.485 8.711 -0.797 1.00 88.00 82 ASP A N 1
ATOM 651 C CA . ASP A 1 82 ? -8.526 9.787 -1.009 1.00 88.00 82 ASP A CA 1
ATOM 652 C C . ASP A 1 82 ? -7.368 9.703 -0.003 1.00 88.00 82 ASP A C 1
ATOM 654 O O . ASP A 1 82 ? -7.530 9.196 1.114 1.00 88.00 82 ASP A O 1
ATOM 658 N N . ILE A 1 83 ? -6.214 10.259 -0.374 1.00 85.12 83 ILE A N 1
ATOM 659 C CA . ILE A 1 83 ? -5.011 10.262 0.458 1.00 85.12 83 ILE A CA 1
ATOM 660 C C . ILE A 1 83 ? -5.235 10.892 1.831 1.00 85.12 83 ILE A C 1
ATOM 662 O O . ILE A 1 83 ? -4.733 10.401 2.842 1.00 85.12 83 ILE A O 1
ATOM 666 N N . ASN A 1 84 ? -6.047 11.945 1.902 1.00 86.12 84 ASN A N 1
ATOM 667 C CA . ASN A 1 84 ? -6.345 12.596 3.174 1.00 86.12 84 ASN A CA 1
ATOM 668 C C . ASN A 1 84 ? -7.261 11.742 4.059 1.00 86.12 84 ASN A C 1
ATOM 670 O O . ASN A 1 84 ? -7.129 11.762 5.282 1.00 86.12 84 ASN A O 1
ATOM 674 N N . VAL A 1 85 ? -8.138 10.942 3.447 1.00 88.19 85 VAL A N 1
ATOM 675 C CA . VAL A 1 85 ? -9.085 10.089 4.171 1.00 88.19 85 VAL A CA 1
ATOM 676 C C . VAL A 1 85 ? -8.356 8.936 4.850 1.00 88.19 85 VAL A C 1
ATOM 678 O O . VAL A 1 85 ? -8.543 8.728 6.046 1.00 88.19 85 VAL A O 1
ATOM 681 N N . TYR A 1 86 ? -7.476 8.206 4.156 1.00 87.94 86 TYR A N 1
ATOM 682 C CA . TYR A 1 86 ? -6.771 7.111 4.833 1.00 87.94 86 TYR A CA 1
ATOM 683 C C . TYR A 1 86 ? -5.707 7.601 5.829 1.00 87.94 86 TYR A C 1
ATOM 685 O O . TYR A 1 86 ? -5.432 6.909 6.805 1.00 87.94 86 TYR A O 1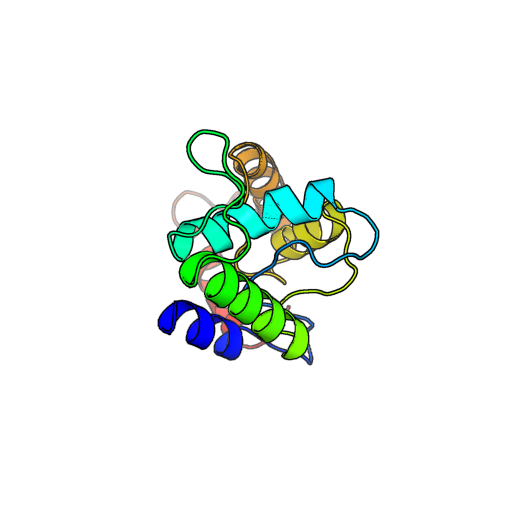
ATOM 693 N N . ARG A 1 87 ? -5.163 8.819 5.681 1.00 86.94 87 ARG A N 1
ATOM 694 C CA . ARG A 1 87 ? -4.336 9.447 6.735 1.00 86.94 87 ARG A CA 1
ATOM 695 C C . ARG A 1 87 ? -5.131 9.691 8.017 1.00 86.94 87 ARG A C 1
ATOM 697 O O . ARG A 1 87 ? -4.613 9.460 9.108 1.00 86.94 87 ARG A O 1
ATOM 704 N N . GLN A 1 88 ? -6.383 10.119 7.888 1.00 86.06 88 GLN A N 1
ATOM 705 C CA . GLN A 1 88 ? -7.289 10.272 9.021 1.00 86.06 88 GLN A CA 1
ATOM 706 C C . GLN A 1 88 ? -7.624 8.909 9.652 1.00 86.06 88 GLN A C 1
ATOM 708 O O . GLN A 1 88 ? -7.520 8.754 10.864 1.00 86.06 88 GLN A O 1
ATOM 713 N N . LEU A 1 89 ? -7.908 7.884 8.843 1.00 88.69 89 LEU A N 1
ATOM 714 C CA . LEU A 1 89 ? -8.123 6.515 9.338 1.00 88.69 89 LEU A CA 1
ATOM 715 C C . LEU A 1 89 ? -6.890 5.939 10.056 1.00 88.69 89 LEU A C 1
ATOM 717 O O . LEU A 1 89 ? -7.032 5.167 11.003 1.00 88.69 89 LEU A O 1
ATOM 721 N N . PHE A 1 90 ? -5.681 6.310 9.631 1.00 88.50 90 PHE A N 1
ATOM 722 C CA . PHE A 1 90 ? -4.454 5.975 10.351 1.00 88.50 90 PHE A CA 1
ATOM 723 C C . PHE A 1 90 ? -4.390 6.673 11.715 1.00 88.50 90 PHE A C 1
ATOM 725 O O . PHE A 1 90 ? -4.091 6.024 12.714 1.00 88.50 90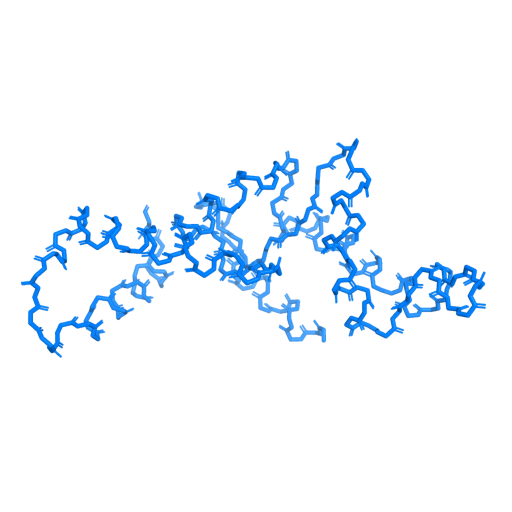 PHE A O 1
ATOM 732 N N . ALA A 1 91 ? -4.718 7.968 11.777 1.00 84.94 91 ALA A N 1
ATOM 733 C CA . ALA A 1 91 ? -4.789 8.706 13.038 1.00 84.94 91 ALA A CA 1
ATOM 734 C C . ALA A 1 91 ? -5.831 8.110 14.005 1.00 84.94 91 ALA A C 1
ATOM 736 O O . ALA A 1 91 ? -5.574 8.034 15.199 1.00 84.94 91 ALA A O 1
ATOM 737 N N . GLU A 1 92 ? -6.952 7.609 13.481 1.00 83.69 92 GLU A N 1
ATOM 738 C CA . GLU A 1 92 ? -8.000 6.903 14.234 1.00 83.69 92 GLU A CA 1
ATOM 739 C C . GLU A 1 92 ? -7.627 5.459 14.625 1.00 83.69 92 GLU A C 1
ATOM 741 O O . GLU A 1 92 ? -8.410 4.766 15.275 1.00 83.69 92 GLU A O 1
ATOM 746 N N . GLY A 1 93 ? -6.458 4.960 14.211 1.00 87.06 93 GLY A N 1
ATOM 747 C CA . GLY A 1 93 ? -6.004 3.599 14.508 1.00 87.06 93 GLY A CA 1
ATOM 748 C C . GLY A 1 93 ? -6.701 2.494 13.703 1.00 87.06 93 GLY A C 1
ATOM 749 O O . GLY A 1 93 ? -6.583 1.317 14.047 1.00 87.06 93 GLY A O 1
ATOM 750 N N . LYS A 1 94 ? -7.415 2.838 12.623 1.00 91.25 94 LYS A N 1
ATOM 751 C CA . LYS A 1 94 ? -8.036 1.865 11.705 1.00 91.25 94 LYS A CA 1
ATOM 752 C C . LYS A 1 94 ? -7.053 1.296 10.684 1.00 91.25 94 LYS A C 1
ATOM 754 O O . LYS A 1 94 ? -7.311 0.243 10.106 1.00 91.25 94 LYS A O 1
ATOM 759 N N . ILE A 1 95 ? -5.926 1.965 10.465 1.00 92.94 95 ILE A N 1
ATOM 760 C CA . ILE A 1 95 ? -4.837 1.490 9.607 1.00 92.94 95 ILE A CA 1
ATOM 761 C C . ILE A 1 95 ? -3.590 1.343 10.468 1.00 92.94 95 ILE A C 1
ATOM 763 O O . ILE A 1 95 ? -3.202 2.290 11.146 1.00 92.94 95 ILE A O 1
ATOM 767 N N . ALA A 1 96 ? -2.953 0.172 10.436 1.00 91.19 96 ALA A N 1
ATOM 768 C CA . ALA A 1 96 ? -1.763 -0.070 11.252 1.00 91.19 96 ALA A CA 1
ATOM 769 C C . ALA A 1 96 ? -0.489 0.559 10.657 1.00 91.19 96 ALA A C 1
ATOM 771 O O . ALA A 1 96 ? 0.384 0.995 11.404 1.00 91.19 96 ALA A O 1
ATOM 772 N N . MET A 1 97 ? -0.365 0.613 9.327 1.00 90.19 97 MET A N 1
ATOM 773 C CA . MET A 1 97 ? 0.806 1.174 8.640 1.00 90.19 97 MET A CA 1
ATOM 774 C C . MET A 1 97 ? 0.473 1.692 7.236 1.00 90.19 97 MET A C 1
ATOM 776 O O . MET A 1 97 ? -0.445 1.217 6.578 1.00 90.19 97 MET A O 1
ATOM 780 N N . TYR A 1 98 ? 1.250 2.657 6.758 1.00 90.12 98 TYR A N 1
ATOM 781 C CA . TYR A 1 98 ? 1.283 3.094 5.360 1.00 90.12 98 TYR A CA 1
ATOM 782 C C . TYR A 1 98 ? 2.635 3.764 5.093 1.00 90.12 98 TYR A C 1
ATOM 784 O O . TYR A 1 98 ? 3.298 4.231 6.025 1.00 90.12 98 TYR A O 1
ATOM 792 N N . ALA A 1 99 ? 3.071 3.774 3.835 1.00 84.19 99 ALA A N 1
ATOM 793 C CA . ALA A 1 99 ? 4.305 4.447 3.447 1.00 84.19 99 ALA A CA 1
ATOM 794 C C . ALA A 1 99 ? 4.041 5.952 3.322 1.00 84.19 99 ALA A C 1
ATOM 796 O O . ALA A 1 99 ? 3.112 6.363 2.637 1.00 84.19 99 ALA A O 1
ATOM 797 N N . SER A 1 100 ? 4.841 6.782 3.992 1.00 82.69 100 SER A N 1
ATOM 798 C CA . SER A 1 100 ? 4.706 8.236 3.903 1.00 82.69 100 SER A CA 1
ATOM 799 C C . SER A 1 100 ? 6.017 8.959 4.153 1.00 82.69 100 SER A C 1
ATOM 801 O O . SER A 1 100 ? 6.915 8.452 4.822 1.00 82.69 100 SER A O 1
ATOM 803 N N . GLY A 1 101 ? 6.086 10.195 3.657 1.00 79.81 101 GLY A N 1
ATOM 804 C CA . GLY A 1 101 ? 7.152 11.133 3.970 1.00 79.81 101 GLY A CA 1
ATOM 805 C C . GLY A 1 101 ? 7.134 11.630 5.427 1.00 79.81 101 GLY A C 1
ATOM 806 O O . GLY A 1 101 ? 6.140 11.471 6.150 1.00 79.81 101 GLY A O 1
ATOM 807 N N . PRO A 1 102 ? 8.219 12.302 5.852 1.00 81.38 102 PRO A N 1
ATOM 808 C CA . PRO A 1 102 ? 8.462 12.698 7.244 1.00 81.38 102 PRO A CA 1
ATOM 809 C C . PRO A 1 102 ? 7.447 13.704 7.806 1.00 81.38 102 PRO A C 1
ATOM 811 O O . PRO A 1 102 ? 7.287 13.794 9.027 1.00 81.38 102 PRO A O 1
ATOM 814 N N . PHE A 1 103 ? 6.720 14.429 6.946 1.00 82.00 103 PHE A N 1
ATOM 815 C CA . PHE A 1 103 ? 5.697 15.404 7.345 1.00 82.00 103 PHE A CA 1
ATOM 816 C C . PHE A 1 103 ? 4.593 14.794 8.227 1.00 82.00 103 PHE A C 1
ATOM 818 O O . PHE A 1 103 ? 4.020 15.483 9.072 1.00 82.00 103 PHE A O 1
ATOM 825 N N . MET A 1 104 ? 4.341 13.487 8.103 1.00 80.00 104 MET A N 1
ATOM 826 C CA . MET A 1 104 ? 3.326 12.800 8.902 1.00 80.00 104 MET A CA 1
ATOM 827 C C . MET A 1 104 ? 3.695 12.653 10.377 1.00 80.00 104 MET A C 1
ATOM 829 O O . MET A 1 104 ? 2.795 12.575 11.209 1.00 80.00 104 MET A O 1
ATOM 833 N N . SER A 1 105 ? 4.978 12.721 10.743 1.00 76.81 105 SER A N 1
ATOM 834 C CA . SER A 1 105 ? 5.398 12.695 12.154 1.00 76.81 105 SER A CA 1
ATOM 835 C C . SER A 1 105 ? 4.746 13.814 12.983 1.00 76.81 105 SER A C 1
ATOM 837 O O . SER A 1 105 ? 4.321 13.597 14.120 1.00 76.81 105 SER A O 1
ATOM 839 N N . GLY A 1 106 ? 4.604 15.009 12.398 1.00 78.44 106 GLY A N 1
ATOM 840 C CA . GLY A 1 106 ? 3.943 16.146 13.033 1.00 78.44 106 GLY A CA 1
ATOM 841 C C . GLY A 1 106 ? 2.435 15.946 13.179 1.00 78.44 106 GLY A C 1
ATOM 842 O O . GLY A 1 106 ? 1.875 16.317 14.212 1.00 78.44 106 GLY A O 1
ATOM 843 N N . LEU A 1 107 ? 1.785 15.340 12.177 1.00 74.56 107 LEU A N 1
ATOM 844 C CA . LEU A 1 107 ? 0.346 15.069 12.215 1.00 74.56 107 LEU A CA 1
ATOM 845 C C . LEU A 1 107 ? 0.013 13.995 13.252 1.00 74.56 107 LEU A C 1
ATOM 847 O O . LEU A 1 107 ? -0.872 14.204 14.077 1.00 74.56 107 LEU A O 1
ATOM 851 N N . VAL A 1 108 ? 0.773 12.899 13.271 1.00 75.19 108 VAL A N 1
ATOM 852 C CA . VAL A 1 108 ? 0.589 11.804 14.231 1.00 75.19 108 VAL A CA 1
ATOM 853 C C . VAL A 1 108 ? 0.795 12.299 15.657 1.00 75.19 108 VAL A C 1
ATOM 855 O O . VAL A 1 108 ? -0.048 12.048 16.508 1.00 75.19 108 VAL A O 1
ATOM 858 N N . ARG A 1 109 ? 1.838 13.100 15.922 1.00 77.81 109 ARG A N 1
ATOM 859 C CA . ARG A 1 109 ? 2.053 13.688 17.255 1.00 77.81 109 ARG A CA 1
ATOM 860 C C . ARG A 1 109 ? 0.865 14.538 17.715 1.00 77.81 109 ARG A C 1
ATOM 862 O O . ARG A 1 109 ? 0.478 14.461 18.879 1.00 77.81 109 ARG A O 1
ATOM 869 N N . LYS A 1 110 ? 0.290 15.350 16.822 1.00 76.25 110 LYS A N 1
ATOM 870 C CA . LYS A 1 110 ? -0.899 16.163 17.130 1.00 76.25 110 LYS A CA 1
ATOM 871 C C . LYS A 1 110 ? -2.127 15.290 17.388 1.00 76.25 110 LYS A C 1
ATOM 873 O O . LYS A 1 110 ? -2.812 15.523 18.378 1.00 76.25 110 LYS A O 1
ATOM 878 N N . ALA A 1 111 ? -2.370 14.289 16.543 1.00 73.88 111 ALA A N 1
ATOM 879 C CA . ALA A 1 111 ? -3.489 13.363 16.689 1.00 73.88 111 ALA A CA 1
ATOM 880 C C . ALA A 1 111 ? -3.392 12.563 17.995 1.00 73.88 111 ALA A C 1
ATOM 882 O O . ALA A 1 111 ? -4.329 12.562 18.779 1.00 73.88 111 ALA A O 1
ATOM 883 N N . SER A 1 112 ? -2.225 11.998 18.311 1.00 69.62 112 SER A N 1
ATOM 884 C CA . SER A 1 112 ? -1.994 11.281 19.569 1.00 69.62 112 SER A CA 1
ATOM 885 C C . SER A 1 112 ? -2.132 12.178 20.801 1.00 69.62 112 SER A C 1
ATOM 887 O O . SER A 1 112 ? -2.622 11.731 21.835 1.00 69.62 112 SER A O 1
ATOM 889 N N . ALA A 1 113 ? -1.732 13.451 20.714 1.00 65.81 113 ALA A N 1
ATOM 890 C CA . ALA A 1 113 ? -1.958 14.411 21.791 1.00 65.81 113 ALA A CA 1
ATOM 891 C C . ALA A 1 113 ? -3.449 14.760 21.954 1.00 65.81 113 ALA A C 1
ATOM 893 O O . ALA A 1 113 ? -3.906 14.938 23.082 1.00 65.81 113 ALA A O 1
ATOM 894 N N . ALA A 1 114 ? -4.204 14.851 20.855 1.00 60.72 114 ALA A N 1
ATOM 895 C CA . ALA A 1 114 ? -5.648 15.071 20.876 1.00 60.72 114 ALA A CA 1
ATOM 896 C C . ALA A 1 114 ? -6.398 13.851 21.434 1.00 60.72 114 ALA A C 1
ATOM 898 O O . ALA A 1 114 ? -7.224 14.016 22.325 1.00 60.72 114 ALA A O 1
ATOM 899 N N . ASP A 1 115 ? -6.032 12.638 21.019 1.00 59.12 115 ASP A N 1
ATOM 900 C CA . ASP A 1 115 ? -6.560 11.379 21.554 1.00 59.12 115 ASP A CA 1
ATOM 901 C C . ASP A 1 115 ? -6.222 11.204 23.035 1.00 59.12 115 ASP A C 1
ATOM 903 O O . ASP A 1 115 ? -7.075 10.818 23.832 1.00 59.12 115 ASP A O 1
ATOM 907 N N . GLY A 1 116 ? -4.990 11.532 23.434 1.00 56.53 116 GLY A N 1
ATOM 908 C CA . GLY A 1 116 ? -4.573 11.525 24.834 1.00 56.53 116 GLY A CA 1
ATOM 909 C C . GLY A 1 116 ? -5.390 12.496 25.689 1.00 56.53 116 GLY A C 1
ATOM 910 O O . GLY A 1 116 ? -5.736 12.165 26.819 1.00 56.53 116 GLY A O 1
ATOM 911 N N . ARG A 1 117 ? -5.767 13.660 25.142 1.00 51.03 117 ARG A N 1
ATOM 912 C CA . ARG A 1 117 ? -6.675 14.616 25.799 1.00 51.03 117 ARG A CA 1
ATOM 913 C C . ARG A 1 117 ? -8.121 14.111 25.827 1.00 51.03 117 ARG A C 1
ATOM 915 O O . ARG A 1 117 ? -8.753 14.187 26.873 1.00 51.03 117 ARG A O 1
ATOM 922 N N . ALA A 1 118 ? -8.624 13.560 24.723 1.00 48.84 118 ALA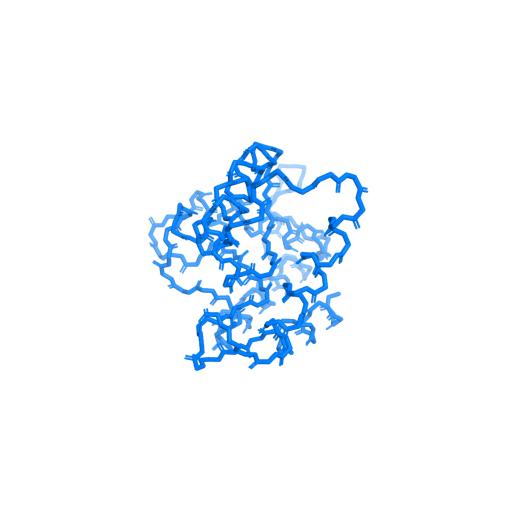 A N 1
ATOM 923 C CA . ALA A 1 118 ? -9.988 13.041 24.602 1.00 48.84 118 ALA A CA 1
ATOM 924 C C . ALA A 1 118 ? -10.237 11.805 25.484 1.00 48.84 118 ALA A C 1
ATOM 926 O O . ALA A 1 118 ? -11.329 11.627 26.012 1.00 48.84 118 ALA A O 1
ATOM 927 N N . ARG A 1 119 ? -9.210 10.975 25.701 1.00 45.78 119 ARG A N 1
ATOM 928 C CA . ARG A 1 119 ? -9.249 9.803 26.593 1.00 45.78 119 ARG A CA 1
ATOM 929 C C . ARG A 1 119 ? -8.931 10.134 28.055 1.00 45.78 119 ARG A C 1
ATOM 931 O O . ARG A 1 119 ? -8.720 9.219 28.845 1.00 45.78 119 ARG A O 1
ATOM 938 N N . GLY A 1 120 ? -8.841 11.417 28.419 1.00 41.00 120 GLY A N 1
ATOM 939 C CA . GLY A 1 120 ? -8.530 11.841 29.788 1.00 41.00 120 GLY A CA 1
ATOM 940 C C . GLY A 1 120 ? -7.111 11.485 30.262 1.00 41.00 120 GLY A C 1
ATOM 941 O O . GLY A 1 120 ? -6.814 11.645 31.439 1.00 41.00 120 GLY A O 1
ATOM 942 N N . CYS A 1 121 ? -6.204 11.063 29.369 1.00 48.56 121 CYS A N 1
ATOM 943 C CA . CYS A 1 121 ? -4.776 10.801 29.647 1.00 48.56 121 CYS A CA 1
ATOM 944 C C . CYS A 1 121 ? -3.979 12.145 29.687 1.00 48.56 121 CYS A C 1
ATOM 946 O O . CYS A 1 121 ? -2.766 12.184 29.476 1.00 48.56 121 CYS A O 1
ATOM 948 N N . GLY A 1 122 ? -4.663 13.275 29.928 1.00 38.22 122 GLY A N 1
ATOM 949 C CA . GLY A 1 122 ? -4.083 14.609 30.053 1.00 38.22 122 GLY A CA 1
ATOM 950 C C . GLY A 1 122 ? -3.502 14.831 31.448 1.00 38.22 122 GLY A C 1
ATOM 951 O O . GLY A 1 122 ? -4.247 14.927 32.413 1.00 38.22 122 GLY A O 1
ATOM 952 N N . ALA A 1 123 ? -2.174 14.950 31.518 1.00 39.41 123 ALA A N 1
ATOM 953 C CA . ALA A 1 123 ? -1.388 15.261 32.717 1.00 39.41 123 ALA A CA 1
ATOM 954 C C . ALA A 1 123 ? -1.316 14.156 33.793 1.00 39.41 123 ALA A C 1
ATOM 956 O O . ALA A 1 123 ? -1.489 14.421 34.977 1.00 39.41 123 ALA A O 1
ATOM 957 N N . ALA A 1 124 ? -0.958 12.926 33.413 1.00 34.41 124 ALA A N 1
ATOM 958 C CA . ALA A 1 124 ? -0.380 11.979 34.368 1.00 34.41 124 ALA A CA 1
ATOM 959 C C . ALA A 1 124 ? 1.143 11.933 34.177 1.00 34.41 124 ALA A C 1
ATOM 961 O O . ALA A 1 124 ? 1.651 11.506 33.140 1.00 34.41 124 ALA A O 1
ATOM 962 N N . ILE A 1 125 ? 1.832 12.451 35.191 1.00 38.69 125 ILE A N 1
ATOM 963 C CA . ILE A 1 125 ? 3.256 12.342 35.524 1.00 38.69 125 ILE A CA 1
ATOM 964 C C . ILE A 1 125 ? 3.951 11.059 35.018 1.00 38.69 125 ILE A C 1
ATOM 966 O O . ILE A 1 125 ? 3.333 10.009 34.860 1.00 38.69 125 ILE A O 1
ATOM 970 N N . SER A 1 126 ? 5.261 11.184 34.790 1.00 41.19 126 SER A N 1
ATOM 971 C CA . SER A 1 126 ? 6.258 10.334 34.100 1.00 41.19 126 SER A CA 1
ATOM 972 C C . SER A 1 126 ? 6.231 8.789 34.216 1.00 41.19 126 SER A C 1
ATOM 974 O O . SER A 1 126 ? 7.110 8.150 33.645 1.00 41.19 126 SER A O 1
ATOM 976 N N . GLY A 1 127 ? 5.249 8.155 34.861 1.00 41.34 127 GLY A N 1
ATOM 977 C CA . GLY A 1 127 ? 5.096 6.693 34.960 1.00 41.34 127 GLY A CA 1
ATOM 978 C C . GLY A 1 127 ? 3.931 6.076 34.165 1.00 41.34 127 GLY A C 1
ATOM 979 O O . GLY A 1 127 ? 3.931 4.871 33.926 1.00 41.34 127 GLY A O 1
ATOM 980 N N . GLN A 1 128 ? 2.942 6.863 33.713 1.00 40.94 128 GLN A N 1
ATOM 981 C CA . GLN A 1 128 ? 1.691 6.325 33.136 1.00 40.94 128 GLN A CA 1
ATOM 982 C C . GLN A 1 128 ? 1.735 6.058 31.615 1.00 40.94 128 GLN A C 1
ATOM 984 O O . GLN A 1 128 ? 0.824 5.435 31.064 1.00 40.94 128 GLN A O 1
ATOM 989 N N . GLN A 1 129 ? 2.783 6.511 30.914 1.00 45.19 129 GLN A N 1
ATOM 990 C CA . GLN A 1 129 ? 2.892 6.387 29.450 1.00 45.19 129 GLN A CA 1
ATOM 991 C C . GLN A 1 129 ? 2.892 4.917 28.988 1.00 45.19 129 GLN A C 1
ATOM 993 O O . GLN A 1 129 ? 2.271 4.585 27.976 1.00 45.19 129 GLN A O 1
ATOM 998 N N . ASN A 1 130 ? 3.486 4.018 29.782 1.00 42.84 130 ASN A N 1
ATOM 999 C CA . ASN A 1 130 ? 3.493 2.580 29.494 1.00 42.84 130 ASN A CA 1
ATOM 1000 C C . ASN A 1 130 ? 2.098 1.942 29.602 1.00 42.84 130 ASN A C 1
ATOM 1002 O O . ASN A 1 130 ? 1.785 1.031 28.839 1.00 42.84 130 ASN A O 1
ATOM 1006 N N . LEU A 1 131 ? 1.228 2.437 30.489 1.00 41.97 131 LEU A N 1
ATOM 1007 C CA . LEU A 1 131 ? -0.128 1.903 30.674 1.00 41.97 131 LEU A CA 1
ATOM 1008 C C . LEU A 1 131 ? -1.076 2.327 29.536 1.00 41.97 131 LEU A C 1
ATOM 1010 O O . LEU A 1 131 ? -1.877 1.511 29.080 1.00 41.97 131 LEU A O 1
ATOM 1014 N N . CYS A 1 132 ? -0.945 3.559 29.022 1.00 45.16 132 CYS A N 1
ATOM 1015 C CA . CYS A 1 132 ? -1.739 4.047 27.879 1.00 45.16 132 CYS A CA 1
ATOM 1016 C C . CYS A 1 132 ? -1.319 3.308 26.564 1.00 45.16 132 CYS A C 1
ATOM 1018 O O . CYS A 1 132 ? -2.187 2.928 25.774 1.00 45.16 132 CYS A O 1
ATOM 1020 N N . ALA A 1 133 ? -0.032 2.961 26.371 1.00 44.91 133 ALA A N 1
ATOM 1021 C CA . ALA A 1 133 ? 0.435 2.117 25.250 1.00 44.91 133 ALA A CA 1
ATOM 1022 C C . ALA A 1 133 ? -0.052 0.651 25.336 1.00 44.91 133 ALA A C 1
ATOM 1024 O O . ALA A 1 133 ? -0.472 0.061 24.335 1.00 44.91 133 ALA A O 1
ATOM 1025 N N . LEU A 1 134 ? -0.071 0.081 26.546 1.00 43.38 134 LEU A N 1
ATOM 1026 C CA . LEU A 1 134 ? -0.667 -1.232 26.822 1.00 43.38 134 LEU A CA 1
ATOM 1027 C C . LEU A 1 134 ? -2.181 -1.250 26.552 1.00 43.38 134 LEU A C 1
ATOM 1029 O O . LEU A 1 134 ? -2.695 -2.253 26.061 1.00 43.38 134 LEU A O 1
ATOM 1033 N N . GLY A 1 135 ? -2.889 -0.144 26.803 1.00 44.69 135 GLY A N 1
ATOM 1034 C CA . GLY A 1 135 ? -4.319 0.004 26.510 1.00 44.69 135 GLY A CA 1
ATOM 1035 C C . GLY A 1 135 ? -4.653 -0.007 25.014 1.00 44.69 135 GLY A C 1
ATOM 1036 O O . GLY A 1 135 ? -5.627 -0.640 24.616 1.00 44.69 135 GLY A O 1
ATOM 1037 N N . ILE A 1 136 ? -3.820 0.613 24.170 1.00 49.00 136 ILE A N 1
ATOM 1038 C CA . ILE A 1 136 ? -3.968 0.568 22.701 1.00 49.00 136 ILE A CA 1
ATOM 1039 C C . ILE A 1 136 ? -3.775 -0.864 22.189 1.00 49.00 136 ILE A C 1
ATOM 1041 O O . ILE A 1 136 ? -4.594 -1.361 21.416 1.00 49.00 136 ILE A O 1
ATOM 1045 N N . LEU A 1 137 ? -2.744 -1.563 22.677 1.00 44.38 137 LEU A N 1
ATOM 1046 C CA . LEU A 1 137 ? -2.511 -2.974 22.351 1.00 44.38 137 LEU A CA 1
ATOM 1047 C C . LEU A 1 137 ? -3.646 -3.881 22.846 1.00 44.38 137 LEU A C 1
ATOM 1049 O O . LEU A 1 137 ? -3.982 -4.855 22.173 1.00 44.38 137 LEU A O 1
ATOM 1053 N N . ARG A 1 138 ? -4.257 -3.565 23.994 1.00 41.97 138 ARG A N 1
ATOM 1054 C CA . ARG A 1 138 ? -5.382 -4.328 24.551 1.00 41.97 138 ARG A CA 1
ATOM 1055 C C . ARG A 1 138 ? -6.679 -4.092 23.778 1.00 41.97 138 ARG A C 1
ATOM 1057 O O . ARG A 1 138 ? -7.317 -5.055 23.388 1.00 41.97 138 ARG A O 1
ATOM 1064 N N . ASN A 1 139 ? -7.008 -2.850 23.434 1.00 46.12 139 ASN A N 1
ATOM 1065 C CA . ASN A 1 139 ? -8.181 -2.533 22.609 1.00 46.12 139 ASN A CA 1
ATOM 1066 C C . ASN A 1 139 ? -8.062 -3.082 21.182 1.00 46.12 139 ASN A C 1
ATOM 1068 O O . ASN A 1 139 ? -9.040 -3.558 20.606 1.00 46.12 139 ASN A O 1
ATOM 1072 N N . TRP A 1 140 ? -6.846 -3.099 20.631 1.00 42.69 140 TRP A N 1
ATOM 1073 C CA . TRP A 1 140 ? -6.583 -3.728 19.344 1.00 42.69 140 TRP A CA 1
ATOM 1074 C C . TRP A 1 140 ? -6.680 -5.263 19.409 1.00 42.69 140 TRP A C 1
ATOM 1076 O O . TRP A 1 140 ? -7.160 -5.879 18.456 1.00 42.69 140 TRP A O 1
ATOM 1086 N N . LYS A 1 141 ? -6.306 -5.892 20.531 1.00 46.19 141 LYS A N 1
ATOM 1087 C CA . LYS A 1 141 ? -6.561 -7.325 20.777 1.00 46.19 141 LYS A CA 1
ATOM 1088 C C . LYS A 1 141 ? -8.047 -7.635 20.974 1.00 46.19 141 LYS A C 1
ATOM 1090 O O . LYS A 1 141 ? -8.516 -8.637 20.447 1.00 46.19 141 LYS A O 1
ATOM 1095 N N . ASP A 1 142 ? -8.777 -6.754 21.648 1.00 45.75 142 ASP A N 1
ATOM 1096 C CA . ASP A 1 142 ? -10.171 -6.977 22.050 1.00 45.75 142 ASP A CA 1
ATOM 1097 C C . ASP A 1 142 ? -11.196 -6.507 21.001 1.00 45.75 142 ASP A C 1
ATOM 1099 O O . ASP A 1 142 ? -12.398 -6.643 21.208 1.00 45.75 142 ASP A O 1
ATOM 1103 N N . GLY A 1 143 ? -10.749 -5.921 19.883 1.00 40.94 143 GLY A N 1
ATOM 1104 C CA . GLY A 1 143 ? -11.630 -5.478 18.795 1.00 40.94 143 GLY A CA 1
ATOM 1105 C C . GLY A 1 143 ? -12.556 -4.311 19.155 1.00 40.94 143 GLY A C 1
ATOM 1106 O O . GLY A 1 143 ? -13.491 -4.035 18.411 1.00 40.94 143 GLY A O 1
ATOM 1107 N N . ARG A 1 144 ? -12.297 -3.619 20.268 1.00 42.97 144 ARG A N 1
ATOM 1108 C CA . ARG A 1 144 ? -13.072 -2.458 20.716 1.00 42.97 144 ARG A CA 1
ATOM 1109 C C . ARG A 1 144 ? -12.319 -1.184 20.353 1.00 42.97 144 ARG A C 1
ATOM 1111 O O . ARG A 1 144 ? -11.396 -0.786 21.064 1.00 42.97 144 ARG A O 1
ATOM 1118 N N . ALA A 1 145 ? -12.691 -0.605 19.216 1.00 45.75 145 ALA A N 1
ATOM 1119 C CA . ALA A 1 145 ? -12.401 0.778 18.852 1.00 45.75 145 ALA A CA 1
ATOM 1120 C C . ALA A 1 145 ? -13.705 1.572 18.929 1.00 45.75 145 ALA A C 1
ATOM 1122 O O . ALA A 1 145 ? -14.728 1.020 18.462 1.00 45.75 145 ALA A O 1
#